Protein AF-A1VLH0-F1 (afdb_monomer_lite)

pLDDT: mean 70.4, std 14.35, range [45.91, 92.19]

Sequence (80 aa):
MLLGLFHAQLWRGRGSIPDVHEMQQRLGEQLANNKLRQAANDQLASEIKDLQEGLEMVEEKARSELGMVKPNEMFVQFTD

Organism: Polaromonas naphthalenivorans (strain CJ2) (NCBI:txid365044)

Radius of gyration: 31.15 Å; chains: 1; bounding box: 59×28×84 Å

Structure (mmCIF, N/CA/C/O backbone):
data_AF-A1VLH0-F1
#
_entry.id   AF-A1VLH0-F1
#
loop_
_atom_site.group_PDB
_atom_site.id
_atom_site.type_symbol
_atom_site.label_atom_id
_atom_site.label_alt_id
_atom_site.label_comp_id
_atom_site.label_asym_id
_atom_site.label_entity_id
_atom_site.label_seq_id
_atom_site.pdbx_PDB_ins_code
_atom_site.Cartn_x
_atom_site.Cartn_y
_atom_site.Cartn_z
_atom_site.occupancy
_atom_site.B_iso_or_equiv
_atom_site.auth_seq_id
_atom_site.auth_comp_id
_atom_site.auth_asym_id
_atom_site.auth_atom_id
_atom_site.pdbx_PDB_model_num
ATOM 1 N N . MET A 1 1 ? 32.327 6.326 -40.952 1.00 65.06 1 MET A N 1
ATOM 2 C CA . MET A 1 1 ? 31.934 5.052 -40.300 1.00 65.06 1 MET A CA 1
ATOM 3 C C . MET A 1 1 ? 31.905 5.116 -38.769 1.00 65.06 1 MET A C 1
ATOM 5 O O . MET A 1 1 ? 31.036 4.485 -38.188 1.00 65.06 1 MET A O 1
ATOM 9 N N . LEU A 1 2 ? 32.768 5.899 -38.105 1.00 69.31 2 LEU A N 1
ATOM 10 C CA . LEU A 1 2 ? 32.846 5.960 -36.634 1.00 69.31 2 LEU A CA 1
ATOM 11 C C . LEU A 1 2 ? 31.576 6.499 -35.929 1.00 69.31 2 LEU A C 1
ATOM 13 O O . LEU A 1 2 ? 31.216 6.007 -34.865 1.00 69.31 2 LEU A O 1
ATOM 17 N N . LEU A 1 3 ? 30.865 7.464 -36.532 1.00 70.44 3 LEU A N 1
ATOM 18 C CA . LEU A 1 3 ? 29.658 8.052 -35.926 1.00 70.44 3 LEU A CA 1
ATOM 19 C C . LEU A 1 3 ? 28.522 7.033 -35.740 1.00 70.44 3 LEU A C 1
ATOM 21 O O . LEU A 1 3 ? 27.870 7.027 -34.703 1.00 70.44 3 LEU A O 1
ATOM 25 N N . GLY A 1 4 ? 28.294 6.150 -36.718 1.00 73.69 4 GLY A N 1
ATOM 26 C CA . GLY A 1 4 ? 27.196 5.176 -36.657 1.00 73.69 4 GLY A CA 1
ATOM 27 C C . GLY A 1 4 ? 27.346 4.176 -35.506 1.00 73.69 4 GLY A C 1
ATOM 28 O O . GLY A 1 4 ? 26.365 3.834 -34.851 1.00 73.69 4 GLY A O 1
ATOM 29 N N . LEU A 1 5 ? 28.585 3.772 -35.206 1.00 73.62 5 LEU A N 1
ATOM 30 C CA . LEU A 1 5 ? 28.897 2.909 -34.064 1.00 73.62 5 LEU A CA 1
ATOM 31 C C . LEU A 1 5 ? 28.659 3.621 -32.728 1.00 73.62 5 LEU A C 1
ATOM 33 O O . LEU A 1 5 ? 28.109 3.019 -31.810 1.00 73.62 5 LEU A O 1
ATOM 37 N N . PHE A 1 6 ? 29.002 4.907 -32.636 1.00 70.81 6 PHE A N 1
ATOM 38 C CA . PHE A 1 6 ? 28.776 5.701 -31.429 1.00 70.81 6 PHE A CA 1
ATOM 39 C C . PHE A 1 6 ? 27.281 5.906 -31.147 1.00 70.81 6 PHE A C 1
ATOM 41 O O . PHE A 1 6 ? 26.831 5.720 -30.018 1.00 70.81 6 PHE A O 1
ATOM 48 N N . HIS A 1 7 ? 26.481 6.188 -32.181 1.00 67.12 7 HIS A N 1
ATOM 49 C CA . HIS A 1 7 ? 25.025 6.283 -32.046 1.00 67.12 7 HIS A CA 1
ATOM 50 C C . HIS A 1 7 ? 24.387 4.950 -31.619 1.00 67.12 7 HIS A C 1
ATOM 52 O O . HIS A 1 7 ? 23.513 4.942 -30.752 1.00 67.12 7 HIS A O 1
ATOM 58 N N . ALA A 1 8 ? 24.864 3.819 -32.150 1.00 70.50 8 ALA A N 1
ATOM 59 C CA . ALA A 1 8 ? 24.400 2.492 -31.741 1.00 70.50 8 ALA A CA 1
ATOM 60 C C . ALA A 1 8 ? 24.812 2.128 -30.301 1.00 70.50 8 ALA A C 1
ATOM 62 O O . ALA A 1 8 ? 24.056 1.465 -29.592 1.00 70.50 8 ALA A O 1
ATOM 63 N N . GLN A 1 9 ? 25.991 2.568 -29.852 1.00 69.44 9 GLN A N 1
ATOM 64 C CA . GLN A 1 9 ? 26.470 2.352 -28.486 1.00 69.44 9 GLN A CA 1
ATOM 65 C C . GLN A 1 9 ? 25.700 3.197 -27.466 1.00 69.44 9 GLN A C 1
ATOM 67 O O . GLN A 1 9 ? 25.408 2.704 -26.382 1.00 69.44 9 GLN A O 1
ATOM 72 N N . LEU A 1 10 ? 25.321 4.429 -27.814 1.00 66.19 10 LEU A N 1
ATOM 73 C CA . LEU A 1 10 ? 24.493 5.287 -26.960 1.00 66.19 10 LEU A CA 1
ATOM 74 C C . LEU A 1 10 ? 23.087 4.715 -26.751 1.00 66.19 10 LEU A C 1
ATOM 76 O O . LEU A 1 10 ? 22.578 4.745 -25.639 1.00 66.19 10 LEU A O 1
ATOM 80 N N . TRP A 1 11 ? 22.485 4.126 -27.787 1.00 63.31 11 TRP A N 1
ATOM 81 C CA . TRP A 1 11 ? 21.191 3.443 -27.655 1.00 63.31 11 TRP A CA 1
ATOM 82 C C . TRP A 1 11 ? 21.270 2.136 -26.855 1.00 63.31 11 TRP A C 1
ATOM 84 O O . TRP A 1 11 ? 20.254 1.671 -26.346 1.00 63.31 11 TRP A O 1
ATOM 94 N N . ARG A 1 12 ? 22.463 1.539 -26.743 1.00 65.75 12 ARG A N 1
ATOM 95 C CA . ARG A 1 12 ? 22.714 0.268 -26.044 1.00 65.75 12 ARG A CA 1
ATOM 96 C C . ARG A 1 12 ? 23.368 0.455 -24.664 1.00 65.75 12 ARG A C 1
ATOM 98 O O . ARG A 1 12 ? 23.576 -0.523 -23.956 1.00 65.75 12 ARG A O 1
ATOM 105 N N . GLY A 1 13 ? 23.725 1.680 -24.280 1.00 64.50 13 GLY A N 1
ATOM 106 C CA . GLY A 1 13 ? 24.467 1.983 -23.057 1.00 64.50 13 GLY A CA 1
ATOM 107 C C . GLY A 1 13 ? 23.605 2.656 -21.990 1.00 64.50 13 GLY A C 1
ATOM 108 O O . GLY A 1 13 ? 22.992 3.678 -22.262 1.00 64.50 13 GLY A O 1
ATOM 109 N N . ARG A 1 14 ? 23.621 2.083 -20.775 1.00 54.97 14 ARG A N 1
ATOM 110 C CA . ARG A 1 14 ? 23.159 2.628 -19.479 1.00 54.97 14 ARG A CA 1
ATOM 111 C C . ARG A 1 14 ? 21.914 3.538 -19.583 1.00 54.97 14 ARG A C 1
ATOM 113 O O . ARG A 1 14 ? 22.030 4.759 -19.542 1.00 54.97 14 ARG A O 1
ATOM 120 N N . GLY A 1 15 ? 20.735 2.917 -19.684 1.00 57.75 15 GLY A N 1
ATOM 121 C CA . GLY A 1 15 ? 19.448 3.600 -19.893 1.00 57.75 15 GLY A CA 1
ATOM 122 C C . GLY A 1 15 ? 18.831 3.306 -21.260 1.00 57.75 15 GLY A C 1
ATOM 123 O O . GLY A 1 15 ? 18.118 4.141 -21.815 1.00 57.75 15 GLY A O 1
ATOM 124 N N . SER A 1 16 ? 19.144 2.140 -21.828 1.00 64.25 16 SER A N 1
ATOM 125 C CA . SER A 1 16 ? 18.636 1.743 -23.135 1.00 64.25 16 SER A CA 1
ATOM 126 C C . SER A 1 16 ? 17.109 1.579 -23.081 1.00 64.25 16 SER A C 1
ATOM 128 O O . SER A 1 16 ? 16.556 1.216 -22.045 1.00 64.25 16 SER A O 1
ATOM 130 N N . ILE A 1 17 ? 16.403 1.862 -24.183 1.00 64.00 17 ILE A N 1
ATOM 131 C CA . ILE A 1 17 ? 14.937 1.690 -24.293 1.00 64.00 17 ILE A CA 1
ATOM 132 C C . ILE A 1 17 ? 14.425 0.360 -23.688 1.00 64.00 17 ILE A C 1
ATOM 134 O O . ILE A 1 17 ? 13.406 0.402 -22.994 1.00 64.00 17 ILE A O 1
ATOM 138 N N . 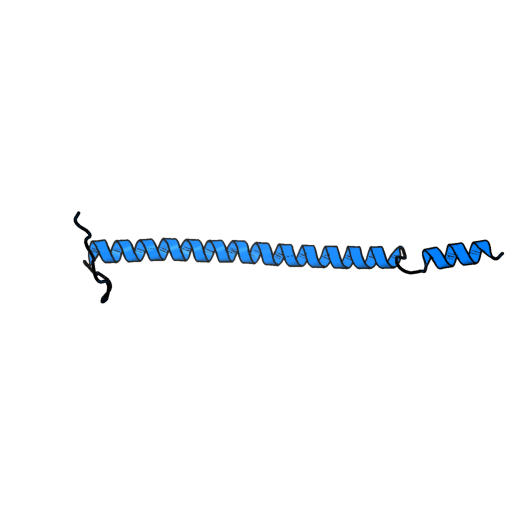PRO A 1 18 ? 15.092 -0.801 -23.878 1.00 70.12 18 PRO A N 1
ATOM 139 C CA . PRO A 1 18 ? 14.662 -2.036 -23.221 1.00 70.12 18 PRO A CA 1
ATOM 140 C C . PRO A 1 18 ? 14.771 -1.998 -21.687 1.00 70.12 18 PRO A C 1
ATOM 142 O O . PRO A 1 18 ? 13.867 -2.506 -21.029 1.00 70.12 18 PRO A O 1
ATOM 145 N N . ASP A 1 19 ? 15.786 -1.343 -21.112 1.00 72.69 19 ASP A N 1
ATOM 146 C CA . ASP A 1 19 ? 15.936 -1.207 -19.651 1.00 72.69 19 ASP A CA 1
ATOM 147 C C . ASP A 1 19 ? 14.768 -0.409 -19.050 1.00 72.69 19 ASP A C 1
ATOM 149 O O . ASP A 1 19 ? 14.214 -0.764 -18.010 1.00 72.69 19 ASP A O 1
ATOM 153 N N . VAL A 1 20 ? 14.359 0.671 -19.725 1.00 77.12 20 VAL A N 1
ATOM 154 C CA . VAL A 1 20 ? 13.220 1.496 -19.294 1.00 77.12 20 VAL A CA 1
ATOM 155 C C . VAL A 1 20 ? 11.918 0.707 -19.387 1.00 77.12 20 VAL A C 1
ATOM 157 O O . VAL A 1 20 ? 11.082 0.809 -18.491 1.00 77.12 20 VAL A O 1
ATOM 160 N N . HIS A 1 21 ? 11.750 -0.104 -20.434 1.00 77.62 21 HIS A N 1
ATOM 161 C CA . HIS A 1 21 ? 10.564 -0.941 -20.590 1.00 77.62 21 HIS A CA 1
ATOM 162 C C . HIS A 1 21 ? 10.464 -2.002 -19.488 1.00 77.62 21 HIS A C 1
ATOM 164 O O . HIS A 1 21 ? 9.407 -2.154 -18.878 1.00 77.62 21 HIS A O 1
ATOM 170 N N . GLU A 1 22 ? 11.568 -2.680 -19.170 1.00 82.31 22 GLU A N 1
ATOM 171 C CA . GLU A 1 22 ? 11.616 -3.647 -18.072 1.00 82.31 22 GLU A CA 1
ATOM 172 C C . GLU A 1 22 ? 11.317 -2.978 -16.722 1.00 82.31 22 GLU A C 1
ATOM 174 O O . GLU A 1 22 ? 10.545 -3.495 -15.912 1.00 82.31 22 GLU A O 1
ATOM 179 N N . MET A 1 23 ? 11.872 -1.788 -16.484 1.00 81.44 23 MET A N 1
ATOM 180 C CA . MET A 1 23 ? 11.640 -1.048 -15.245 1.00 81.44 23 MET A CA 1
ATOM 181 C C . MET A 1 23 ? 10.188 -0.562 -15.127 1.00 81.44 23 MET A C 1
ATOM 183 O O . MET A 1 23 ? 9.611 -0.610 -14.041 1.00 81.44 23 MET A O 1
ATOM 187 N N . GLN A 1 24 ? 9.564 -0.166 -16.241 1.00 84.50 24 GLN A N 1
ATOM 188 C CA . GLN A 1 24 ? 8.137 0.161 -16.301 1.00 84.50 24 GLN A CA 1
ATOM 189 C C . GLN A 1 24 ? 7.249 -1.061 -16.044 1.00 84.50 24 GLN A C 1
ATOM 191 O O . GLN A 1 24 ? 6.259 -0.942 -15.322 1.00 84.50 24 GLN A O 1
ATOM 196 N N . GLN A 1 25 ? 7.604 -2.232 -16.579 1.00 87.00 25 GLN A N 1
ATOM 197 C CA . GLN A 1 25 ? 6.869 -3.470 -16.306 1.00 87.00 25 GLN A CA 1
ATOM 198 C C . GLN A 1 25 ? 6.945 -3.852 -14.825 1.00 87.00 25 GLN A C 1
ATOM 200 O O . GLN A 1 25 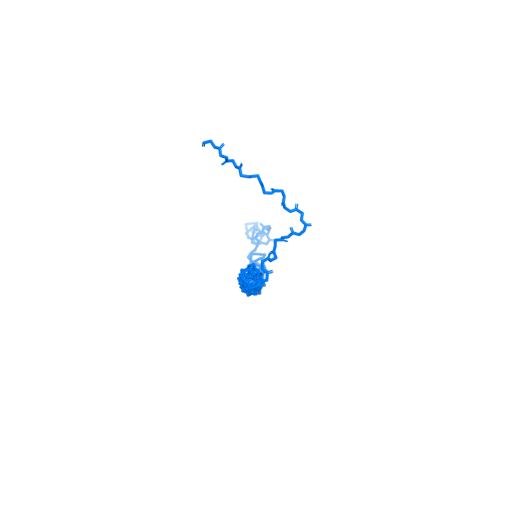? 5.906 -4.038 -14.191 1.00 87.00 25 GLN A O 1
ATOM 205 N N . ARG A 1 26 ? 8.149 -3.852 -14.239 1.00 86.75 26 ARG A N 1
ATOM 206 C CA . ARG A 1 26 ? 8.349 -4.105 -12.801 1.00 86.75 26 ARG A CA 1
ATOM 207 C C . ARG A 1 26 ? 7.563 -3.121 -11.931 1.00 86.75 26 ARG A C 1
ATOM 209 O O . ARG A 1 26 ? 6.961 -3.521 -10.937 1.00 86.75 26 ARG A O 1
ATOM 216 N N . LEU A 1 27 ? 7.530 -1.842 -12.310 1.00 90.75 27 LEU A N 1
ATOM 217 C CA . LEU A 1 27 ? 6.739 -0.829 -11.610 1.00 90.75 27 LEU A CA 1
ATOM 218 C C . LEU A 1 27 ? 5.234 -1.136 -11.679 1.00 90.75 27 LEU A C 1
ATOM 220 O O . LEU A 1 27 ? 4.547 -1.049 -10.662 1.00 90.75 27 LEU A O 1
ATOM 224 N N . GLY A 1 28 ? 4.726 -1.531 -12.849 1.00 91.38 28 GLY A N 1
ATOM 225 C CA . GLY A 1 28 ? 3.327 -1.924 -13.026 1.00 91.38 28 GLY A CA 1
ATOM 226 C C . GLY A 1 28 ? 2.930 -3.114 -12.148 1.00 91.38 28 GLY A C 1
ATOM 227 O O . GLY A 1 28 ? 1.908 -3.066 -11.462 1.00 91.38 28 GLY A O 1
ATOM 228 N N . GLU A 1 29 ? 3.770 -4.147 -12.097 1.00 91.69 29 GLU A N 1
ATOM 229 C CA . GLU A 1 29 ? 3.559 -5.320 -11.239 1.00 91.69 29 GLU A CA 1
ATOM 230 C C . GLU A 1 29 ? 3.575 -4.965 -9.748 1.00 91.69 29 GLU A C 1
ATOM 232 O O . GLU A 1 29 ? 2.745 -5.445 -8.970 1.00 91.69 29 GLU A O 1
ATOM 237 N N . GLN A 1 30 ? 4.500 -4.101 -9.327 1.00 89.00 30 GLN A N 1
ATOM 238 C CA . GLN A 1 30 ? 4.575 -3.648 -7.940 1.00 89.00 30 GLN A CA 1
ATOM 239 C C . GLN A 1 30 ? 3.353 -2.819 -7.541 1.00 89.00 30 GLN A C 1
ATOM 241 O O . GLN A 1 30 ? 2.810 -3.030 -6.457 1.00 89.00 30 GLN A O 1
ATOM 246 N N . LEU A 1 31 ? 2.881 -1.926 -8.414 1.00 92.19 31 LEU A N 1
ATOM 247 C CA . LEU A 1 31 ? 1.669 -1.140 -8.178 1.00 92.19 31 LEU A CA 1
ATOM 248 C C . LEU A 1 31 ? 0.425 -2.028 -8.080 1.00 92.19 31 LEU A C 1
ATOM 250 O O . LEU A 1 31 ? -0.398 -1.824 -7.188 1.00 92.19 31 LEU A O 1
ATOM 254 N N . ALA A 1 32 ? 0.302 -3.040 -8.943 1.00 92.19 32 ALA A N 1
ATOM 255 C CA . ALA A 1 32 ? -0.804 -3.993 -8.885 1.00 92.19 32 ALA A CA 1
ATOM 256 C C . ALA A 1 32 ? -0.808 -4.775 -7.560 1.00 92.19 32 ALA A C 1
ATOM 258 O O . ALA A 1 32 ? -1.836 -4.850 -6.885 1.00 92.19 32 ALA A O 1
ATOM 259 N N . ASN A 1 33 ? 0.353 -5.284 -7.138 1.00 91.69 33 ASN A N 1
ATOM 260 C CA . ASN A 1 33 ? 0.498 -5.967 -5.852 1.00 91.69 33 ASN A CA 1
ATOM 261 C C . ASN A 1 33 ? 0.210 -5.045 -4.662 1.00 91.69 33 ASN A C 1
ATOM 263 O O . ASN A 1 33 ? -0.430 -5.461 -3.697 1.00 91.69 33 ASN A O 1
ATOM 267 N N . ASN A 1 34 ? 0.667 -3.793 -4.721 1.00 92.06 34 ASN A N 1
ATOM 268 C CA . ASN A 1 34 ? 0.405 -2.818 -3.671 1.00 92.06 34 ASN A CA 1
ATOM 269 C C . ASN A 1 34 ? -1.098 -2.537 -3.549 1.00 92.06 34 ASN A C 1
ATOM 271 O O . ASN A 1 34 ? -1.638 -2.601 -2.450 1.00 92.06 34 ASN A O 1
ATOM 275 N N . LYS A 1 35 ? -1.797 -2.361 -4.676 1.00 91.75 35 LYS A N 1
ATOM 276 C CA . LYS A 1 35 ? -3.249 -2.152 -4.699 1.00 91.75 35 LYS A CA 1
ATOM 277 C C . LYS A 1 35 ? -4.024 -3.315 -4.070 1.00 91.75 35 LYS A C 1
ATOM 279 O O . LYS A 1 35 ? -4.970 -3.076 -3.326 1.00 91.75 35 LYS A O 1
ATOM 284 N N . LEU A 1 36 ? -3.614 -4.560 -4.329 1.00 91.25 36 LEU A N 1
ATOM 285 C CA . LEU A 1 36 ? -4.219 -5.740 -3.697 1.00 91.25 36 LEU A CA 1
ATOM 286 C C . LEU A 1 36 ? -4.009 -5.746 -2.177 1.00 91.25 36 LEU A C 1
ATOM 288 O O . LEU A 1 36 ? -4.945 -6.009 -1.426 1.00 91.25 36 LEU A O 1
ATOM 292 N N . ARG A 1 37 ? -2.795 -5.422 -1.718 1.00 85.12 37 ARG A N 1
ATOM 293 C CA . ARG A 1 37 ? -2.488 -5.320 -0.283 1.00 85.12 37 ARG A CA 1
ATOM 294 C C . ARG A 1 37 ? -3.259 -4.190 0.388 1.00 85.12 37 ARG A C 1
ATOM 296 O O . ARG A 1 37 ? -3.745 -4.382 1.494 1.00 85.12 37 ARG A O 1
ATOM 303 N N . GLN A 1 38 ? -3.395 -3.047 -0.280 1.00 89.19 38 GLN A N 1
ATOM 304 C CA . GLN A 1 38 ? -4.160 -1.915 0.233 1.00 89.19 38 GLN A CA 1
ATOM 305 C C . GLN A 1 38 ? -5.625 -2.302 0.452 1.00 89.19 38 GLN A C 1
ATOM 307 O O . GLN A 1 38 ? -6.139 -2.086 1.538 1.00 89.19 38 GLN A O 1
ATOM 312 N N . ALA A 1 39 ? -6.256 -2.969 -0.518 1.00 89.12 39 ALA A N 1
ATOM 313 C CA . ALA A 1 39 ? -7.637 -3.430 -0.374 1.00 89.12 39 ALA A CA 1
ATOM 314 C C . ALA A 1 39 ? -7.822 -4.395 0.813 1.00 89.12 39 ALA A C 1
ATOM 316 O O . ALA A 1 39 ? -8.789 -4.275 1.561 1.00 89.12 39 ALA A O 1
ATOM 317 N N . ALA A 1 40 ? -6.879 -5.322 1.019 1.00 88.62 40 ALA A N 1
ATOM 318 C CA . ALA A 1 40 ? -6.911 -6.226 2.168 1.00 88.62 40 ALA A CA 1
ATOM 319 C C . ALA A 1 40 ? -6.724 -5.481 3.502 1.00 88.62 40 ALA A C 1
ATOM 321 O O . ALA A 1 40 ? -7.422 -5.770 4.469 1.00 88.62 40 ALA A O 1
ATOM 322 N N . ASN A 1 41 ? -5.815 -4.505 3.550 1.00 90.81 41 ASN A N 1
ATOM 323 C CA . ASN A 1 41 ? -5.604 -3.676 4.734 1.00 90.81 41 ASN A CA 1
ATOM 324 C C . ASN A 1 41 ? -6.835 -2.831 5.066 1.00 90.81 41 ASN A C 1
ATOM 326 O O . ASN A 1 41 ? -7.204 -2.747 6.231 1.00 90.81 41 ASN A O 1
ATOM 330 N N . ASP A 1 42 ? -7.469 -2.230 4.060 1.00 88.12 42 ASP A N 1
ATOM 331 C CA . ASP A 1 42 ? -8.670 -1.415 4.243 1.00 88.12 42 ASP A CA 1
ATOM 332 C C . ASP A 1 42 ? -9.822 -2.273 4.794 1.00 88.12 42 ASP A C 1
ATOM 334 O O . ASP A 1 42 ? -10.536 -1.850 5.703 1.00 88.12 42 ASP A O 1
ATOM 338 N N . GLN A 1 43 ? -9.958 -3.513 4.312 1.00 88.25 43 GLN A N 1
ATOM 339 C CA . GLN A 1 43 ? -10.939 -4.457 4.842 1.00 88.25 43 GLN A CA 1
ATOM 340 C C . GLN A 1 43 ? -10.632 -4.866 6.290 1.00 88.25 43 GLN A C 1
ATOM 342 O O . GLN A 1 43 ? -11.508 -4.770 7.146 1.00 88.25 43 GLN A O 1
ATOM 347 N N . LEU A 1 44 ? -9.388 -5.247 6.592 1.00 82.12 44 LEU A N 1
ATOM 348 C CA . LEU A 1 44 ? -8.969 -5.585 7.957 1.00 82.12 44 LEU A CA 1
ATOM 349 C C . LEU A 1 44 ? -9.137 -4.403 8.920 1.00 82.12 44 LEU A C 1
ATOM 351 O O . LEU A 1 44 ? -9.521 -4.592 10.070 1.00 82.12 44 LEU A O 1
ATOM 355 N N . ALA A 1 45 ? -8.872 -3.178 8.465 1.00 83.38 45 ALA A N 1
ATOM 356 C CA . ALA A 1 45 ? -9.081 -1.975 9.261 1.00 83.38 45 ALA A CA 1
ATOM 357 C C . ALA A 1 45 ? -10.566 -1.755 9.580 1.00 83.38 45 ALA A C 1
ATOM 359 O O . ALA A 1 45 ? -10.888 -1.379 10.706 1.00 83.38 45 ALA A O 1
ATOM 360 N N . SER A 1 46 ? -11.463 -2.029 8.626 1.00 81.19 46 SER A N 1
ATOM 361 C CA . SER A 1 46 ? -12.909 -2.005 8.872 1.00 81.19 46 SER A CA 1
ATOM 362 C C . SER A 1 46 ? -13.320 -3.069 9.886 1.00 81.19 46 SER A C 1
ATOM 364 O O . SER A 1 46 ? -14.029 -2.755 10.832 1.00 81.19 46 SER A O 1
ATOM 366 N N . GLU A 1 47 ? -12.820 -4.299 9.750 1.00 77.62 47 GLU A N 1
ATOM 367 C CA . GLU A 1 47 ? -13.115 -5.384 10.694 1.00 77.62 47 GLU A CA 1
ATOM 368 C C . GLU A 1 47 ? -12.629 -5.053 12.112 1.00 77.62 47 GLU A C 1
ATOM 370 O O . GLU A 1 47 ? -13.354 -5.256 13.083 1.00 77.62 47 GLU A O 1
ATOM 375 N N . ILE A 1 48 ? -11.423 -4.490 12.250 1.00 78.94 48 ILE A N 1
ATOM 376 C CA . ILE A 1 48 ? -10.899 -4.037 13.546 1.00 78.94 48 ILE A CA 1
ATOM 377 C C . ILE A 1 48 ? -11.777 -2.929 14.127 1.00 78.94 48 ILE A C 1
ATOM 379 O O . ILE A 1 48 ? -12.048 -2.942 15.327 1.00 78.94 48 ILE A O 1
ATOM 383 N N . LYS A 1 49 ? -12.215 -1.979 13.299 1.00 77.12 49 LYS A N 1
ATOM 384 C CA . LYS A 1 49 ? -13.078 -0.885 13.738 1.00 77.12 49 LYS A CA 1
ATOM 385 C C . LYS A 1 49 ? -14.431 -1.407 14.229 1.00 77.12 49 LYS A C 1
ATOM 387 O O . LYS A 1 49 ? -14.841 -1.052 15.328 1.00 77.12 49 LYS A O 1
ATOM 392 N N . ASP A 1 50 ? -15.065 -2.300 13.476 1.00 76.81 50 ASP A N 1
ATOM 393 C CA . ASP A 1 50 ? -16.344 -2.911 13.853 1.00 76.81 50 ASP A CA 1
ATOM 394 C C . ASP A 1 50 ? -16.212 -3.731 15.150 1.00 76.81 50 ASP A C 1
ATOM 396 O O . ASP A 1 50 ? -17.090 -3.700 16.013 1.00 76.81 50 ASP A O 1
ATOM 400 N N . LEU A 1 51 ? -15.088 -4.436 15.3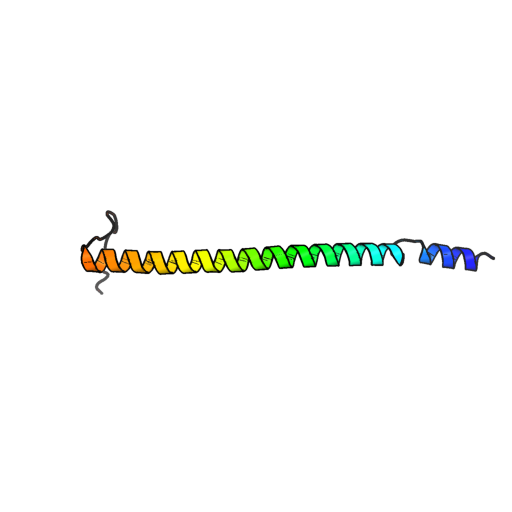30 1.00 73.25 51 LEU A N 1
ATOM 401 C CA . LEU A 1 51 ? -14.783 -5.149 16.572 1.00 73.25 51 LEU A CA 1
ATOM 402 C C . LEU A 1 51 ? -14.564 -4.197 17.754 1.00 73.25 51 LEU A C 1
ATOM 404 O O . LEU A 1 51 ? -15.020 -4.501 18.853 1.00 73.25 51 LEU A O 1
ATOM 408 N N . GLN A 1 52 ? -13.884 -3.063 17.557 1.00 66.94 52 GLN A N 1
ATOM 409 C CA . GLN A 1 52 ? -13.699 -2.053 18.604 1.00 66.94 52 GLN A CA 1
ATOM 410 C C . GLN A 1 52 ? -15.031 -1.425 19.018 1.00 66.94 52 GLN A C 1
ATOM 412 O O . GLN A 1 52 ? -15.333 -1.403 20.208 1.00 66.94 52 GLN A O 1
ATOM 417 N N . GLU A 1 53 ? -15.857 -1.008 18.057 1.00 68.69 53 GLU A N 1
ATOM 418 C CA . GLU A 1 53 ? -17.194 -0.462 18.329 1.00 68.69 53 GLU A CA 1
ATOM 419 C C . GLU A 1 53 ? -18.089 -1.501 19.031 1.00 68.69 53 GLU A C 1
ATOM 421 O O . GLU A 1 53 ? -18.790 -1.192 19.997 1.00 68.69 53 GLU A O 1
ATOM 426 N N . GLY A 1 54 ? -18.023 -2.768 18.609 1.00 68.31 54 GLY A N 1
ATOM 427 C CA . GLY A 1 54 ? -18.732 -3.867 19.264 1.00 68.31 54 GLY A CA 1
ATOM 428 C C . GLY A 1 54 ? -18.262 -4.133 20.698 1.00 68.31 54 GLY A C 1
ATOM 429 O O . GLY A 1 54 ? -19.083 -4.430 21.566 1.00 68.31 54 GLY A O 1
ATOM 430 N N . LEU A 1 55 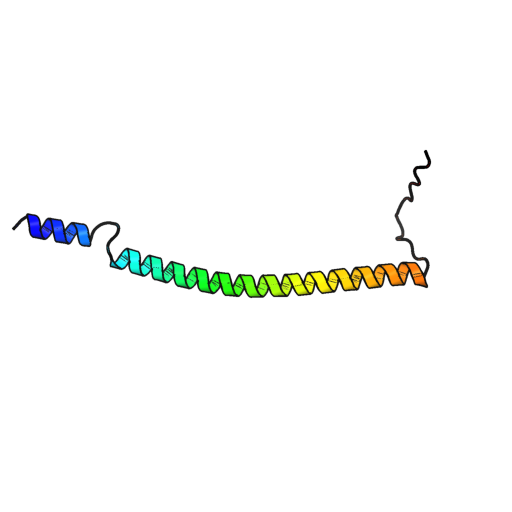? -16.961 -4.011 20.975 1.00 62.72 55 LEU A N 1
ATOM 431 C CA . LEU A 1 55 ? -16.405 -4.166 22.322 1.00 62.72 55 LEU A CA 1
ATOM 432 C C . LEU A 1 55 ? -16.769 -2.992 23.237 1.00 62.72 55 LEU A C 1
ATOM 434 O O . LEU A 1 55 ? -17.148 -3.236 24.380 1.00 62.72 55 LEU A O 1
ATOM 438 N N . GLU A 1 56 ? -16.727 -1.753 22.744 1.00 61.62 56 GLU A N 1
ATOM 439 C CA . GLU A 1 56 ? -17.183 -0.572 23.494 1.00 61.62 56 GLU A CA 1
ATOM 440 C C . GLU A 1 56 ? -18.660 -0.707 23.895 1.00 61.62 56 GLU A C 1
ATOM 442 O O . GLU A 1 56 ? -19.011 -0.518 25.061 1.00 61.62 56 GLU A O 1
ATOM 447 N N . MET A 1 57 ? -19.512 -1.165 22.972 1.00 61.31 57 MET A N 1
ATOM 448 C CA . MET A 1 57 ? -20.923 -1.463 23.246 1.00 61.31 57 MET A CA 1
ATOM 449 C C . MET A 1 57 ? -21.112 -2.541 24.328 1.00 61.31 57 MET A C 1
ATOM 451 O O . MET A 1 57 ? -22.041 -2.467 25.138 1.00 61.31 57 MET A O 1
ATOM 455 N N . VAL A 1 58 ? -20.242 -3.556 24.366 1.00 61.03 58 VAL A N 1
ATOM 456 C CA . VAL A 1 58 ? -20.284 -4.611 25.392 1.00 61.03 58 VAL A CA 1
ATOM 457 C C . VAL A 1 58 ? -19.799 -4.092 26.748 1.00 61.03 58 VAL A C 1
ATOM 459 O O . VAL A 1 58 ? -20.415 -4.413 27.766 1.00 61.03 58 VAL A O 1
ATOM 462 N N . GLU A 1 59 ? -18.744 -3.275 26.788 1.00 61.19 59 GLU A N 1
ATOM 463 C CA . GLU A 1 59 ? -18.266 -2.647 28.026 1.00 61.19 59 GLU A CA 1
ATOM 464 C C . GLU A 1 59 ? -19.313 -1.693 28.623 1.00 61.19 59 GLU A C 1
ATOM 466 O O . GLU A 1 59 ? -19.546 -1.712 29.837 1.00 61.19 59 GLU A O 1
ATOM 471 N N . GLU A 1 60 ? -19.998 -0.906 27.790 1.00 59.66 60 GLU A N 1
ATOM 472 C CA . GLU A 1 60 ? -21.046 0.014 28.236 1.00 59.66 60 GLU A CA 1
ATOM 473 C C . GLU A 1 60 ? -22.277 -0.737 28.762 1.00 59.66 60 GLU A C 1
ATOM 475 O O . GLU A 1 60 ? -22.804 -0.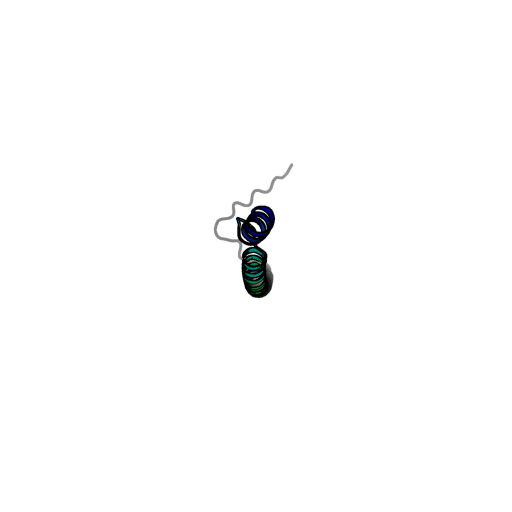408 29.831 1.00 59.66 60 GLU A O 1
ATOM 480 N N . LYS A 1 61 ? -22.665 -1.839 28.105 1.00 56.19 61 LYS A N 1
ATOM 481 C CA . LYS A 1 61 ? -23.729 -2.721 28.600 1.00 56.19 61 LYS A CA 1
ATOM 482 C C . LYS A 1 61 ? -23.352 -3.420 29.912 1.00 56.19 61 LYS A C 1
ATOM 484 O O . LYS A 1 61 ? -24.178 -3.495 30.819 1.00 56.19 61 LYS A O 1
ATOM 489 N N . ALA A 1 62 ? -22.107 -3.874 30.070 1.00 58.03 62 ALA A N 1
ATOM 490 C CA . ALA A 1 62 ? -21.632 -4.488 31.313 1.00 58.03 62 ALA A CA 1
ATOM 491 C C . ALA A 1 62 ? -21.574 -3.486 32.484 1.00 58.03 62 ALA A C 1
ATOM 493 O O . ALA A 1 62 ? -21.938 -3.833 33.612 1.00 58.03 62 ALA A O 1
ATOM 494 N N . ARG A 1 63 ? -21.182 -2.229 32.228 1.00 57.28 63 ARG A N 1
ATOM 495 C CA . ARG A 1 63 ? -21.250 -1.145 33.224 1.00 57.28 63 ARG A CA 1
ATOM 496 C C . ARG A 1 63 ? -22.690 -0.800 33.604 1.00 57.28 63 ARG A C 1
ATOM 498 O O . ARG A 1 63 ? -22.962 -0.620 34.789 1.00 57.28 63 ARG A O 1
ATOM 505 N N . SER A 1 64 ? -23.599 -0.748 32.628 1.00 54.88 64 SER A N 1
ATOM 506 C CA . SER A 1 64 ? -25.008 -0.391 32.839 1.00 54.88 64 SER A CA 1
ATOM 507 C C . SER A 1 64 ? -25.829 -1.484 33.532 1.00 54.88 64 SER A C 1
ATOM 509 O O . SER A 1 64 ? -26.708 -1.153 34.322 1.00 54.88 64 SER A O 1
ATOM 511 N N . GLU A 1 65 ? -25.604 -2.765 33.225 1.00 51.50 65 GLU A N 1
ATOM 512 C CA . GLU A 1 65 ? -26.458 -3.864 33.714 1.00 51.50 65 GLU A CA 1
ATOM 513 C C . GLU A 1 65 ? -25.898 -4.580 34.953 1.00 51.50 65 GLU A C 1
ATOM 515 O O . GLU A 1 65 ? -26.672 -5.137 35.729 1.00 51.50 65 GLU A O 1
ATOM 520 N N . LEU A 1 66 ? -24.577 -4.569 35.172 1.00 49.56 66 LEU A N 1
ATOM 521 C CA . LEU A 1 66 ? -23.938 -5.342 36.250 1.00 49.56 66 LEU A CA 1
ATOM 522 C C . LEU A 1 66 ? -23.206 -4.485 37.293 1.00 49.56 66 LEU A C 1
ATOM 524 O O . LEU A 1 66 ? -22.709 -5.035 38.274 1.00 49.56 66 LEU A O 1
ATOM 528 N N . GLY A 1 67 ? -23.112 -3.161 37.108 1.00 53.97 67 GLY A N 1
ATOM 529 C CA . GLY A 1 67 ? -22.365 -2.283 38.019 1.00 53.97 67 GLY A CA 1
ATOM 530 C C . GLY A 1 67 ? -20.878 -2.650 38.138 1.00 53.97 67 GLY A C 1
ATOM 531 O O . GLY A 1 67 ? -20.231 -2.315 39.130 1.00 53.97 67 GLY A O 1
ATOM 532 N N . MET A 1 68 ? -20.330 -3.377 37.156 1.00 50.66 68 MET A N 1
ATOM 533 C CA . MET A 1 68 ? -18.949 -3.850 37.179 1.00 50.66 68 MET A CA 1
ATOM 534 C C . MET A 1 68 ? -17.982 -2.722 36.802 1.00 50.66 68 MET A C 1
ATOM 536 O O . MET A 1 68 ? -17.826 -2.366 35.635 1.00 50.66 68 MET A O 1
ATOM 540 N N . VAL A 1 69 ? -17.297 -2.184 37.811 1.00 55.66 69 VAL A N 1
ATOM 541 C CA . VAL A 1 69 ? -16.055 -1.415 37.650 1.00 55.66 69 VAL A CA 1
ATOM 542 C C . VAL A 1 69 ? -14.894 -2.413 37.547 1.00 55.66 69 VAL A C 1
ATOM 544 O O . VAL A 1 69 ? -14.884 -3.418 38.262 1.00 55.66 69 VAL A O 1
ATOM 547 N N . LYS A 1 70 ? -13.921 -2.166 36.655 1.00 49.66 70 LYS A N 1
ATOM 548 C CA . LYS A 1 70 ? -12.708 -2.995 36.517 1.00 49.66 70 LYS A CA 1
ATOM 549 C C . LYS A 1 70 ? -12.066 -3.216 37.899 1.00 49.66 70 LYS A C 1
ATOM 551 O O . LYS A 1 70 ? -11.894 -2.238 38.631 1.00 49.66 70 LYS A O 1
ATOM 556 N N . PRO A 1 71 ? -11.661 -4.448 38.267 1.00 49.12 71 PRO A N 1
ATOM 557 C CA . PRO A 1 71 ? -10.986 -4.711 39.534 1.00 49.12 71 PRO A CA 1
ATOM 558 C C . PRO A 1 71 ? -9.533 -4.206 39.475 1.00 49.12 71 PRO A C 1
ATOM 560 O O . PRO A 1 71 ? -8.624 -5.017 39.342 1.00 49.12 71 PRO A O 1
ATOM 563 N N . ASN A 1 72 ? -9.340 -2.874 39.463 1.00 48.66 72 ASN A N 1
ATOM 564 C CA . ASN A 1 72 ? -8.112 -2.132 39.823 1.00 48.66 72 ASN A CA 1
ATOM 565 C C . ASN A 1 72 ? -8.103 -0.623 39.459 1.00 48.66 72 ASN A C 1
ATOM 567 O O . ASN A 1 72 ? -7.034 -0.013 39.465 1.00 48.66 72 ASN A O 1
ATOM 571 N N . GLU A 1 73 ? -9.225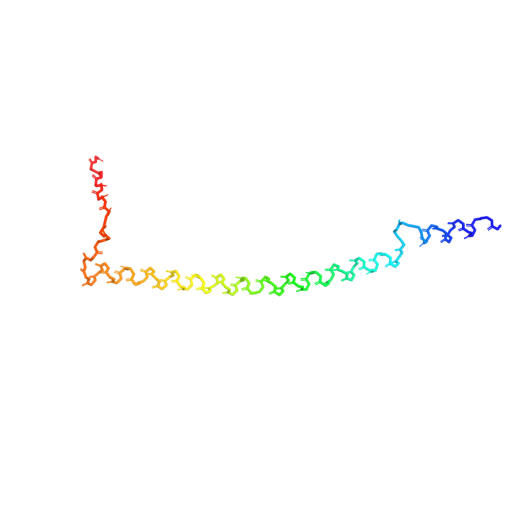 0.027 39.140 1.00 49.16 73 GLU A N 1
ATOM 572 C CA . GLU A 1 73 ? -9.190 1.472 38.839 1.00 49.16 73 GLU A CA 1
ATOM 573 C C . GLU A 1 73 ? -9.319 2.313 40.122 1.00 49.16 73 GLU A C 1
ATOM 575 O O . GLU A 1 73 ? -10.365 2.345 40.769 1.00 49.16 73 GLU A O 1
ATOM 580 N N . MET A 1 74 ? -8.234 3.001 40.506 1.00 59.56 74 MET A N 1
ATOM 581 C CA . MET A 1 74 ? -8.265 4.039 41.541 1.00 59.56 74 MET A CA 1
ATOM 582 C C . MET A 1 74 ? -9.046 5.238 40.989 1.00 59.56 74 MET A C 1
ATOM 584 O O . MET A 1 74 ? -8.547 5.989 40.151 1.00 59.56 74 MET A O 1
ATOM 588 N N . PHE A 1 75 ? -10.289 5.397 41.438 1.00 49.91 75 PHE A N 1
ATOM 589 C CA . PHE A 1 75 ? -11.137 6.530 41.083 1.00 49.91 75 PHE A CA 1
ATOM 590 C C . PHE A 1 75 ? -10.625 7.779 41.815 1.00 49.91 75 PHE A C 1
ATOM 592 O O . PHE A 1 75 ? -10.963 8.015 42.973 1.00 49.91 75 PHE A O 1
ATOM 599 N N . VAL A 1 76 ? -9.765 8.568 41.170 1.00 57.47 76 VAL A N 1
ATOM 600 C CA . VAL A 1 76 ? -9.363 9.872 41.711 1.00 57.47 76 VAL A CA 1
ATOM 601 C C . VAL A 1 76 ? -10.380 10.907 41.237 1.00 57.47 76 VAL A C 1
ATOM 603 O O . VAL A 1 76 ? -10.301 11.405 40.117 1.00 57.47 76 VAL A O 1
ATOM 606 N N . GLN A 1 77 ? -11.364 11.210 42.089 1.00 49.72 77 GLN A N 1
ATOM 607 C CA . GLN A 1 77 ? -12.152 12.434 41.959 1.00 49.72 77 GLN A CA 1
ATOM 608 C C . GLN A 1 77 ? -11.260 13.611 42.353 1.00 49.72 77 GLN A C 1
ATOM 610 O O . GLN A 1 77 ? -10.924 13.775 43.525 1.00 49.72 77 GLN A O 1
ATOM 615 N N . PHE A 1 78 ? -10.879 14.430 41.377 1.00 45.91 78 PHE A N 1
ATOM 616 C CA . PHE A 1 78 ? -10.439 15.786 41.669 1.00 45.91 78 PHE A CA 1
ATOM 617 C C . PHE A 1 78 ? -11.688 16.625 41.938 1.00 45.91 78 PHE A C 1
ATOM 619 O O . PHE A 1 78 ? -12.454 16.910 41.020 1.00 45.91 78 PHE A O 1
ATOM 626 N N . THR A 1 79 ? -11.897 16.975 43.204 1.00 49.84 79 THR A N 1
ATOM 627 C CA . THR A 1 79 ? -12.704 18.135 43.579 1.00 49.84 79 THR A CA 1
ATOM 628 C C . THR A 1 79 ? -11.725 19.253 43.896 1.00 49.84 79 THR A C 1
ATOM 630 O O . THR A 1 79 ? -11.023 19.162 44.900 1.00 49.84 79 THR A O 1
ATOM 633 N N . ASP A 1 80 ? -11.678 20.259 43.029 1.00 50.00 80 ASP A N 1
ATOM 634 C CA . ASP A 1 80 ? -11.393 21.657 43.370 1.00 50.00 80 ASP A CA 1
ATOM 635 C C . ASP A 1 80 ? -12.120 22.561 42.363 1.00 50.00 80 ASP A C 1
ATOM 637 O O . ASP A 1 80 ? -12.018 22.284 41.143 1.00 50.00 80 ASP A O 1
#

InterPro domains:
  IPR007060 Septum formation initiator FtsL/DivIC [PF04977] (2-78)
  IPR023081 Cell division protein FtsB [MF_00599] (1-80)
  IPR023081 Cell division protein FtsB [PTHR37485] (2-79)

Secondary structure (DSSP, 8-state):
-HHHHHHHHHHHSSS-HHHHHHHHHHHHHHHHHHHHHHHHHHHHHHHHHHHHHHHHHHHHHHHHHH----TT--------

Foldseek 3Di:
DVVVVVVVVVCVDDDHPVVVVVVVVVVVVVVVVVVVVVVVVVVVVVVVVVVVVVVVVVVVCCCVPPVDDPVPDDDDDDDD